Protein AF-A0A453IAX2-F1 (afdb_monomer_lite)

InterPro domains:
  IPR003094 Fructose-2,6-bisphosphatase [PTHR10606] (1-65)
  IPR013078 Histidine phosphatase superfamily, clade-1 [PF00300] (1-72)
  IPR029033 Histidine phosphatase superfamily [G3DSA:3.40.50.1240] (1-76)
  IPR029033 Histidine phosphatase superfamily [SSF53254] (1-72)

Radius of gyration: 15.24 Å; chains: 1; bounding box: 33×24×43 Å

Structure (mmCIF, N/CA/C/O backbone):
data_AF-A0A453IAX2-F1
#
_entry.id   AF-A0A453IAX2-F1
#
loop_
_atom_site.group_PDB
_atom_site.id
_atom_site.type_symbol
_atom_site.label_atom_id
_atom_site.label_alt_id
_atom_site.label_comp_id
_atom_site.label_asym_id
_atom_site.label_entity_id
_atom_site.label_seq_id
_atom_site.pdbx_PDB_ins_code
_atom_site.Cartn_x
_atom_site.Cartn_y
_atom_site.Cartn_z
_atom_site.occupancy
_atom_site.B_iso_or_equiv
_atom_site.auth_seq_id
_atom_site.auth_comp_id
_atom_site.auth_asym_id
_atom_site.auth_atom_id
_atom_site.pdbx_PDB_model_num
ATOM 1 N N . MET A 1 1 ? -17.075 -8.179 10.157 1.00 50.75 1 MET A N 1
ATOM 2 C CA . MET A 1 1 ? -17.142 -7.185 11.245 1.00 50.75 1 MET A CA 1
ATOM 3 C C . MET A 1 1 ? -17.493 -5.861 10.604 1.00 50.75 1 MET A C 1
ATOM 5 O O . MET A 1 1 ? -16.736 -5.384 9.765 1.00 50.75 1 MET A O 1
ATOM 9 N N . THR A 1 2 ? -18.682 -5.353 10.888 1.00 60.41 2 THR A N 1
ATOM 10 C CA . THR A 1 2 ? -19.232 -4.185 10.188 1.00 60.41 2 THR A CA 1
ATOM 11 C C . THR A 1 2 ? -18.668 -2.912 10.817 1.00 60.41 2 THR A C 1
ATOM 13 O O . THR A 1 2 ? -18.441 -2.876 12.027 1.00 60.41 2 THR A O 1
ATOM 16 N N . TYR A 1 3 ? -18.417 -1.864 10.025 1.00 56.16 3 TYR A N 1
ATOM 17 C CA . TYR A 1 3 ? -17.859 -0.599 10.534 1.00 56.16 3 TYR A CA 1
ATOM 18 C C . TYR A 1 3 ? -18.691 -0.015 11.691 1.00 56.16 3 TYR A C 1
ATOM 20 O O . TYR A 1 3 ? -18.129 0.516 12.652 1.00 56.16 3 TYR A O 1
ATOM 28 N N . ASP A 1 4 ? -20.011 -0.198 11.642 1.00 57.50 4 ASP A N 1
ATOM 29 C CA . ASP A 1 4 ? -20.943 0.228 12.686 1.00 57.50 4 ASP A CA 1
ATOM 30 C C . ASP A 1 4 ? -20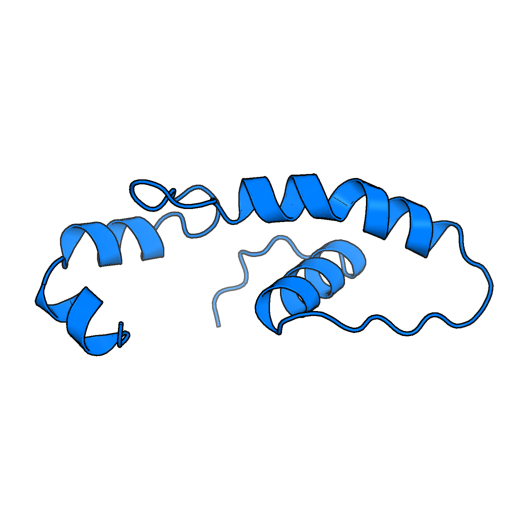.767 -0.518 14.015 1.00 57.50 4 ASP A C 1
ATOM 32 O O . ASP A 1 4 ? -20.892 0.081 15.083 1.00 57.50 4 ASP A O 1
ATOM 36 N N . GLU A 1 5 ? -20.396 -1.799 13.987 1.00 60.19 5 GLU A N 1
ATOM 37 C CA . GLU A 1 5 ? -20.167 -2.591 15.202 1.00 60.19 5 GLU A CA 1
ATOM 38 C C . GLU A 1 5 ? -18.851 -2.211 15.887 1.00 60.19 5 GLU A C 1
ATOM 40 O O . GLU A 1 5 ? -18.766 -2.205 17.116 1.00 60.19 5 GLU A O 1
ATOM 45 N N . VAL A 1 6 ? -17.831 -1.846 15.104 1.00 59.69 6 VAL A N 1
ATOM 46 C CA . VAL A 1 6 ? -16.541 -1.362 15.623 1.00 59.69 6 VAL A CA 1
ATOM 47 C C . VAL A 1 6 ? -16.714 0.001 16.290 1.00 59.69 6 VAL A C 1
ATOM 49 O O . VAL A 1 6 ? -16.185 0.228 17.378 1.00 59.69 6 VAL A O 1
ATOM 52 N N . LYS A 1 7 ? -17.514 0.887 15.683 1.00 57.84 7 LYS A N 1
ATOM 53 C CA . LYS A 1 7 ? -17.814 2.218 16.225 1.00 57.84 7 LYS A CA 1
ATOM 54 C C . LYS A 1 7 ? -18.575 2.147 17.551 1.00 57.84 7 LYS A C 1
ATOM 56 O O . LYS A 1 7 ? -18.343 2.970 18.431 1.00 57.84 7 LYS A O 1
ATOM 61 N N . LYS A 1 8 ? -19.467 1.162 17.695 1.00 58.12 8 LYS A N 1
ATOM 62 C CA . LYS A 1 8 ? -20.313 0.995 18.884 1.00 58.12 8 LYS A CA 1
ATOM 63 C C . LYS A 1 8 ? -19.594 0.294 20.037 1.00 58.12 8 LYS A C 1
ATOM 65 O O . LYS A 1 8 ? -19.792 0.672 21.184 1.00 58.12 8 LYS A O 1
ATOM 70 N N . ASN A 1 9 ? -18.758 -0.703 19.738 1.00 61.34 9 ASN A N 1
ATOM 71 C CA . ASN A 1 9 ? -18.087 -1.493 20.771 1.00 61.34 9 ASN A CA 1
ATOM 72 C C . ASN A 1 9 ? -16.775 -0.873 21.265 1.00 61.34 9 ASN A C 1
ATOM 74 O O . ASN A 1 9 ? -16.387 -1.147 22.397 1.00 61.34 9 ASN A O 1
ATOM 78 N N . LYS A 1 10 ? -16.071 -0.073 20.445 1.00 59.91 10 LYS A N 1
ATOM 79 C CA . LYS A 1 10 ? -14.745 0.466 20.799 1.00 59.91 10 LYS A CA 1
ATOM 80 C C . LYS A 1 10 ? -14.490 1.879 20.244 1.00 59.91 10 LYS A C 1
ATOM 82 O O . LYS A 1 10 ? -13.703 2.052 19.308 1.00 59.91 10 LYS A O 1
ATOM 87 N N . PRO A 1 11 ? -15.127 2.908 20.827 1.00 66.50 11 PRO A N 1
ATOM 88 C CA . PRO A 1 11 ? -14.996 4.292 20.366 1.00 66.50 11 PRO A CA 1
ATOM 89 C C . PRO A 1 11 ? -13.562 4.847 20.475 1.00 66.50 11 PRO A C 1
ATOM 91 O O . PRO A 1 11 ? -13.135 5.586 19.591 1.00 66.50 11 PRO A O 1
ATOM 94 N N . GLU A 1 12 ? -12.779 4.442 21.482 1.00 64.94 12 GLU A N 1
ATOM 95 C CA . GLU A 1 12 ? -11.374 4.867 21.637 1.00 64.94 12 GLU A CA 1
ATOM 96 C C . GLU A 1 12 ? -10.442 4.289 20.556 1.00 64.94 12 GLU A C 1
ATOM 98 O O . GLU A 1 12 ? -9.538 4.980 20.077 1.00 64.94 12 GLU A O 1
ATOM 103 N N . GLU A 1 13 ? -10.683 3.049 20.106 1.00 62.69 13 GLU A N 1
ATOM 104 C CA . GLU A 1 13 ? -9.944 2.446 18.985 1.00 62.69 13 GLU A CA 1
ATOM 105 C C . GLU A 1 13 ? -10.304 3.138 17.662 1.00 62.69 13 GLU A C 1
ATOM 107 O O . GLU A 1 13 ? -9.444 3.343 16.806 1.00 62.69 13 GLU A O 1
ATOM 112 N N . TYR A 1 14 ? -11.560 3.567 17.507 1.00 62.38 14 TYR A N 1
ATOM 113 C CA . TYR A 1 14 ? -12.022 4.301 16.330 1.00 62.38 14 TYR A CA 1
ATOM 114 C C . TYR A 1 14 ? -11.407 5.709 16.229 1.00 62.38 14 TYR A C 1
ATOM 116 O O . TYR A 1 14 ? -10.960 6.112 15.153 1.00 62.38 14 TYR A O 1
ATOM 124 N N . GLU A 1 15 ? -11.342 6.446 17.341 1.00 64.31 15 GLU A 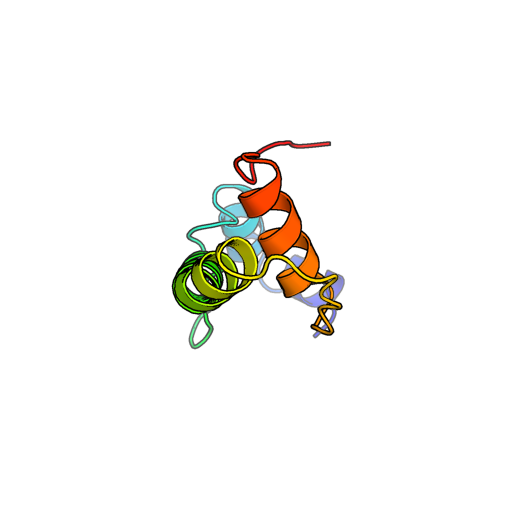N 1
ATOM 125 C CA . GLU A 1 15 ? -10.663 7.750 17.442 1.00 64.31 15 GLU A CA 1
ATOM 126 C C . GLU A 1 15 ? -9.154 7.627 17.176 1.00 64.31 15 GLU A C 1
ATOM 128 O O . GLU A 1 15 ? -8.595 8.384 16.378 1.00 64.31 15 GLU A O 1
ATOM 133 N N . SER A 1 16 ? -8.506 6.622 17.772 1.00 61.09 16 SER A N 1
ATOM 134 C CA . SER A 1 16 ? -7.080 6.333 17.564 1.00 61.09 16 SER A CA 1
ATOM 135 C C . SER A 1 16 ? -6.769 5.983 16.105 1.00 61.09 16 SER A C 1
ATOM 137 O O . SER A 1 16 ? -5.800 6.483 15.533 1.00 61.09 16 SER A O 1
ATOM 139 N N . ARG A 1 17 ? -7.645 5.205 15.456 1.00 60.44 17 ARG A N 1
ATOM 140 C CA . ARG A 1 17 ? -7.554 4.886 14.024 1.00 60.44 17 ARG A CA 1
ATOM 141 C C . ARG A 1 17 ? -7.762 6.112 13.126 1.00 60.44 17 ARG A C 1
ATOM 143 O O . ARG A 1 17 ? -7.193 6.163 12.039 1.00 60.44 17 ARG A O 1
ATOM 150 N N . ARG A 1 18 ? -8.577 7.089 13.547 1.00 61.94 18 ARG A N 1
ATOM 151 C CA . ARG A 1 18 ? -8.785 8.359 12.822 1.00 61.94 18 ARG A CA 1
ATOM 152 C C . ARG A 1 18 ? -7.582 9.289 12.927 1.00 61.94 18 ARG A C 1
ATOM 154 O O . ARG A 1 18 ? -7.259 9.940 11.939 1.00 61.94 18 ARG A O 1
ATOM 161 N N . LYS A 1 19 ? -6.948 9.363 14.101 1.00 60.69 19 LYS A N 1
ATOM 162 C CA . LYS A 1 19 ? -5.794 10.241 14.342 1.00 60.69 19 LYS A CA 1
ATOM 163 C C . LYS A 1 19 ? -4.535 9.789 13.611 1.00 60.69 19 LYS A C 1
ATOM 165 O O . LYS A 1 19 ? -3.809 10.642 13.119 1.00 60.69 19 LYS A O 1
ATOM 170 N N . ASP A 1 20 ? -4.285 8.483 13.526 1.00 61.69 20 ASP A N 1
ATOM 171 C CA . ASP A 1 20 ? -3.056 7.976 12.907 1.00 61.69 20 ASP A CA 1
ATOM 172 C C . ASP A 1 20 ? -3.316 6.686 12.110 1.00 61.69 20 ASP A C 1
ATOM 174 O O . ASP A 1 20 ? -2.850 5.593 12.435 1.00 61.69 20 ASP A O 1
ATOM 178 N N . LYS A 1 21 ? -4.116 6.814 11.041 1.00 64.00 21 LYS A N 1
ATOM 179 C CA . LYS A 1 21 ? -4.548 5.702 10.168 1.00 64.00 21 LYS A CA 1
ATOM 180 C C . LYS A 1 21 ? -3.374 4.897 9.592 1.00 64.00 21 LYS A C 1
ATOM 182 O O . LYS A 1 21 ? -3.541 3.717 9.298 1.00 64.00 21 LYS A O 1
ATOM 187 N N . LEU A 1 22 ? -2.204 5.523 9.443 1.00 58.91 22 LEU A N 1
ATOM 188 C CA . LEU A 1 22 ? -1.003 4.910 8.873 1.00 58.91 22 LEU A CA 1
ATOM 189 C C . LEU A 1 22 ? -0.258 4.013 9.864 1.00 58.91 22 LEU A C 1
ATOM 191 O O . LEU A 1 22 ? 0.189 2.930 9.489 1.00 58.91 22 LEU A O 1
ATOM 195 N N . ARG A 1 23 ? -0.135 4.451 11.121 1.00 59.81 23 ARG A N 1
ATOM 196 C CA . ARG A 1 23 ? 0.617 3.738 12.166 1.00 59.81 23 ARG A CA 1
ATOM 197 C C . ARG A 1 23 ? -0.252 2.862 13.058 1.00 59.81 23 ARG A C 1
ATOM 199 O O . ARG A 1 23 ? 0.278 2.041 13.803 1.00 59.81 23 ARG A O 1
ATOM 206 N N . TYR A 1 24 ? -1.572 3.031 13.012 1.00 62.66 24 TYR A N 1
ATOM 207 C CA . TYR A 1 24 ? -2.476 2.271 13.859 1.00 62.66 24 TYR A CA 1
ATOM 208 C C . TYR A 1 24 ? -2.415 0.774 13.526 1.00 62.66 24 TYR A C 1
ATOM 210 O O . TYR A 1 24 ? -2.720 0.338 12.412 1.00 62.66 24 TYR A O 1
ATOM 218 N N . ARG A 1 25 ? -2.021 -0.014 14.529 1.00 61.78 25 ARG A N 1
ATOM 219 C CA . ARG A 1 25 ? -1.893 -1.466 14.453 1.00 61.78 25 ARG A CA 1
ATOM 220 C C . ARG A 1 25 ? -3.082 -2.101 15.153 1.00 61.78 25 ARG A C 1
ATOM 222 O O . ARG A 1 25 ? -3.263 -1.925 16.355 1.00 61.78 25 ARG A O 1
ATOM 229 N N . TYR A 1 26 ? -3.876 -2.862 14.408 1.00 64.62 26 TYR A N 1
ATOM 230 C CA . TYR A 1 26 ? -4.937 -3.650 15.020 1.00 64.62 26 TYR A CA 1
ATOM 231 C C . TYR A 1 26 ? -4.344 -4.691 15.981 1.00 64.62 26 TYR A C 1
ATOM 233 O O . TYR A 1 26 ? -3.298 -5.271 15.668 1.00 64.62 26 TYR A O 1
ATOM 241 N N . PRO A 1 27 ? -4.993 -4.989 17.121 1.00 58.25 27 PRO A N 1
ATOM 242 C CA . PRO A 1 27 ? -4.570 -6.087 17.982 1.00 58.25 27 PRO A CA 1
ATOM 243 C C . PRO A 1 27 ? -4.547 -7.394 17.171 1.00 58.25 27 PRO A C 1
ATOM 245 O O . PRO A 1 27 ? -5.592 -7.861 16.725 1.00 58.25 27 PRO A O 1
ATOM 248 N N . ARG A 1 28 ? -3.347 -7.964 16.965 1.00 60.91 28 ARG A N 1
ATOM 249 C CA . ARG A 1 28 ? -3.054 -9.121 16.082 1.00 60.91 28 ARG A CA 1
ATOM 250 C C . ARG A 1 28 ? -3.186 -8.881 14.561 1.00 60.91 28 ARG A C 1
ATOM 252 O O . ARG A 1 28 ? -3.233 -9.852 13.814 1.00 60.91 28 ARG A O 1
ATOM 259 N N . GLY A 1 29 ? -3.231 -7.631 14.098 1.00 66.06 29 GLY A N 1
ATOM 260 C CA . GLY A 1 29 ? -3.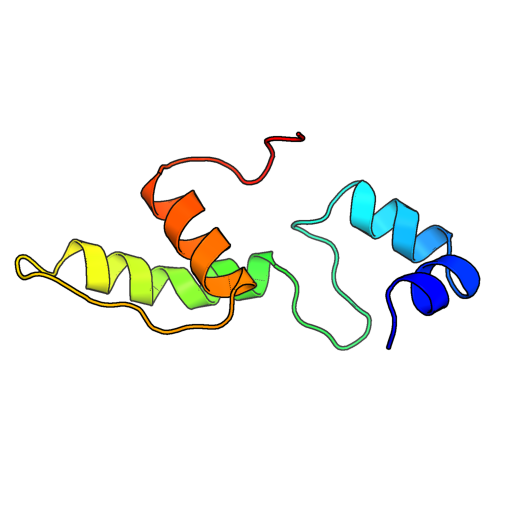312 -7.271 12.675 1.00 66.06 29 GLY A CA 1
ATOM 261 C C . GLY A 1 29 ? -2.044 -6.618 12.109 1.00 66.06 29 GLY A C 1
ATOM 262 O O . GLY A 1 29 ? -1.112 -6.276 12.843 1.00 66.06 29 GLY A O 1
ATOM 263 N N . GLU A 1 30 ? -2.034 -6.429 10.790 1.00 64.31 30 GLU A N 1
ATOM 264 C CA . GLU A 1 30 ? -1.034 -5.633 10.064 1.00 64.31 30 GLU A CA 1
ATOM 265 C C . GLU A 1 30 ? -1.414 -4.143 10.092 1.00 64.31 30 GLU A C 1
ATOM 267 O O . GLU A 1 30 ? -2.597 -3.787 10.057 1.0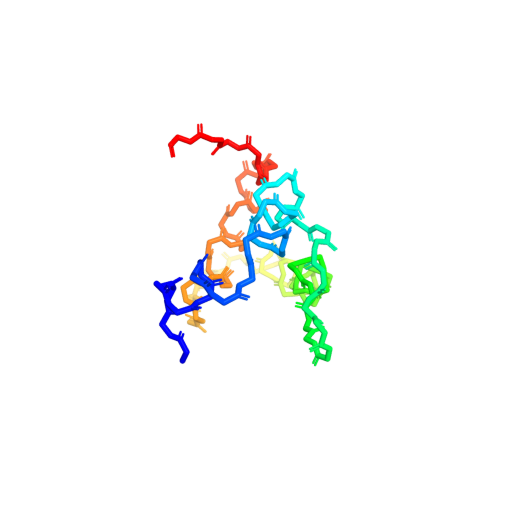0 64.31 30 GLU A O 1
ATOM 272 N N . SER A 1 31 ? -0.415 -3.264 10.172 1.00 69.12 31 SER A N 1
ATOM 273 C CA . SER A 1 31 ? -0.594 -1.823 9.967 1.00 69.12 31 SER A CA 1
ATOM 274 C C . SER A 1 31 ? -0.519 -1.475 8.475 1.00 69.12 31 SER A C 1
ATOM 276 O O . SER A 1 31 ? 0.055 -2.216 7.677 1.00 69.12 31 SER A O 1
ATOM 278 N N . TYR A 1 32 ? -1.069 -0.324 8.074 1.00 66.50 32 TYR A N 1
ATOM 279 C CA . TYR A 1 32 ? -0.913 0.167 6.696 1.00 66.50 32 TYR A CA 1
ATOM 280 C C . TYR A 1 32 ? 0.560 0.386 6.331 1.00 66.50 32 TYR A C 1
ATOM 282 O O . TYR A 1 32 ? 0.932 0.218 5.174 1.00 66.50 32 TYR A O 1
ATOM 290 N N . LEU A 1 33 ? 1.401 0.709 7.315 1.00 70.25 33 LEU A N 1
ATOM 291 C CA . LEU A 1 33 ? 2.840 0.850 7.135 1.00 70.25 33 LEU A CA 1
ATOM 292 C C . LEU A 1 33 ? 3.517 -0.489 6.800 1.00 70.25 33 LEU A C 1
ATOM 294 O O . LEU A 1 33 ? 4.334 -0.527 5.885 1.00 70.25 33 LEU A O 1
ATOM 298 N N . ASP A 1 34 ? 3.110 -1.588 7.444 1.00 76.25 34 ASP A N 1
ATOM 299 C CA . ASP A 1 34 ? 3.594 -2.938 7.102 1.00 76.25 34 ASP A CA 1
ATOM 300 C C . ASP A 1 34 ? 3.197 -3.317 5.659 1.00 76.25 34 ASP A C 1
ATOM 302 O O . ASP A 1 34 ? 3.969 -3.921 4.913 1.00 76.25 34 ASP A O 1
ATOM 306 N N . VAL A 1 35 ? 1.995 -2.912 5.232 1.00 74.88 35 VAL A N 1
ATOM 307 C CA . VAL A 1 35 ? 1.516 -3.119 3.856 1.00 74.88 35 VAL A CA 1
ATOM 308 C C . VAL A 1 35 ? 2.319 -2.285 2.852 1.00 74.88 35 VAL A C 1
ATOM 310 O O . VAL A 1 35 ? 2.676 -2.803 1.796 1.00 74.88 35 VAL A O 1
ATOM 313 N N . ILE A 1 36 ? 2.639 -1.028 3.177 1.00 77.81 36 ILE A N 1
ATOM 314 C CA . ILE A 1 36 ? 3.484 -0.157 2.343 1.00 77.81 36 ILE A CA 1
ATOM 315 C C . ILE A 1 36 ? 4.889 -0.752 2.198 1.00 77.81 36 ILE A C 1
ATOM 317 O O . ILE A 1 36 ? 5.369 -0.885 1.075 1.00 77.81 36 ILE A O 1
ATOM 321 N N . GLN A 1 37 ? 5.509 -1.188 3.299 1.00 81.62 37 GLN A N 1
ATOM 322 C CA . GLN A 1 37 ? 6.829 -1.830 3.269 1.00 81.62 37 GLN A CA 1
ATOM 323 C C . GLN A 1 37 ? 6.839 -3.090 2.394 1.00 81.62 37 GLN A C 1
ATOM 325 O O . GLN A 1 37 ? 7.793 -3.335 1.662 1.00 81.62 37 GLN A O 1
ATOM 330 N N . ARG A 1 38 ? 5.757 -3.878 2.402 1.00 84.62 38 ARG A N 1
ATOM 331 C CA . ARG A 1 38 ? 5.629 -5.054 1.526 1.00 84.62 38 ARG A CA 1
ATOM 332 C C . ARG A 1 38 ? 5.432 -4.690 0.049 1.00 84.62 38 ARG A C 1
ATOM 334 O O . ARG A 1 38 ? 5.751 -5.502 -0.819 1.00 84.62 38 ARG A O 1
ATOM 341 N N . LEU A 1 39 ? 4.905 -3.502 -0.245 1.00 81.94 39 LEU A N 1
ATOM 342 C CA . LEU A 1 39 ? 4.664 -3.021 -1.608 1.00 81.94 39 LEU A CA 1
ATOM 343 C C . LEU A 1 39 ? 5.880 -2.323 -2.236 1.00 81.94 39 LEU A C 1
ATOM 345 O O . LEU A 1 39 ? 5.945 -2.275 -3.462 1.00 81.94 39 LEU A O 1
ATOM 349 N N . GLU A 1 40 ? 6.856 -1.849 -1.454 1.00 84.06 40 GLU A N 1
ATOM 350 C CA . GLU A 1 40 ? 8.108 -1.258 -1.968 1.00 84.06 40 GLU A CA 1
ATOM 351 C C . GLU A 1 40 ? 8.785 -2.084 -3.079 1.00 84.06 40 GLU A C 1
ATOM 353 O O . GLU A 1 40 ? 9.008 -1.535 -4.161 1.00 84.06 40 GLU A O 1
ATOM 358 N N . PRO A 1 41 ? 9.068 -3.394 -2.909 1.00 86.12 41 PRO A N 1
ATOM 359 C CA . PRO A 1 41 ? 9.729 -4.172 -3.958 1.00 86.12 41 PRO A CA 1
ATOM 360 C C . PRO A 1 41 ? 8.881 -4.299 -5.230 1.00 86.12 41 PRO A C 1
ATOM 362 O O . PRO A 1 41 ? 9.426 -4.339 -6.330 1.00 86.12 41 PRO A O 1
ATOM 365 N N . VAL A 1 42 ? 7.550 -4.322 -5.101 1.00 85.69 42 VAL A N 1
ATOM 366 C CA . VAL A 1 42 ? 6.628 -4.383 -6.247 1.00 85.69 42 VAL A CA 1
ATOM 367 C C . VAL A 1 42 ? 6.666 -3.076 -7.036 1.00 85.69 42 VAL A C 1
ATOM 369 O O . VAL A 1 42 ? 6.648 -3.099 -8.262 1.00 85.69 42 VAL A O 1
ATOM 372 N N . ILE A 1 43 ? 6.751 -1.937 -6.349 1.00 83.81 43 ILE A N 1
ATOM 373 C CA . ILE A 1 43 ? 6.825 -0.612 -6.977 1.00 83.81 43 ILE A CA 1
ATOM 374 C C . ILE A 1 43 ? 8.155 -0.441 -7.715 1.00 83.81 43 ILE A C 1
ATOM 376 O O . ILE A 1 43 ? 8.150 -0.014 -8.865 1.00 83.81 43 ILE A O 1
ATOM 380 N N . ILE A 1 44 ? 9.271 -0.858 -7.111 1.00 86.38 44 ILE A N 1
ATOM 381 C CA . ILE A 1 44 ? 10.596 -0.829 -7.755 1.00 86.38 44 ILE A CA 1
ATOM 382 C C . ILE A 1 44 ? 10.611 -1.710 -9.014 1.00 86.38 44 ILE A C 1
ATOM 384 O O . ILE A 1 44 ? 11.163 -1.333 -10.049 1.00 86.38 44 ILE A O 1
ATOM 388 N N . GLU A 1 45 ? 9.993 -2.892 -8.946 1.00 85.94 45 GLU A N 1
ATOM 389 C CA . GLU A 1 45 ? 9.859 -3.778 -10.102 1.00 85.94 45 GLU A CA 1
ATOM 390 C C . GLU A 1 45 ? 9.013 -3.129 -11.205 1.00 85.94 45 GLU A C 1
ATOM 392 O O . GLU A 1 45 ? 9.411 -3.161 -12.368 1.00 85.94 45 GLU A O 1
ATOM 397 N N . LEU A 1 46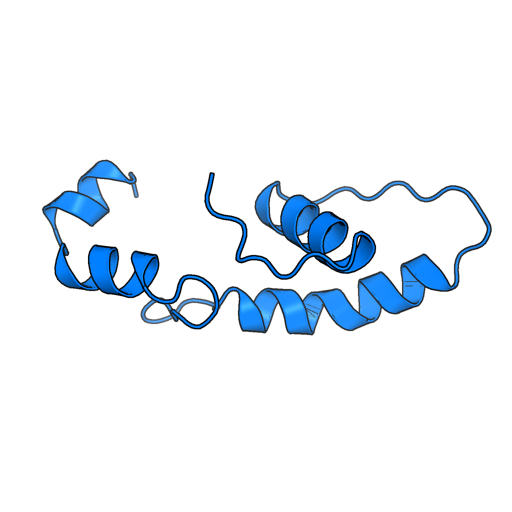 ? 7.894 -2.490 -10.842 1.00 85.81 46 LEU A N 1
ATOM 398 C CA . LEU A 1 46 ? 7.018 -1.770 -11.769 1.00 85.81 46 LEU A CA 1
ATOM 399 C C . LEU A 1 46 ? 7.724 -0.591 -12.448 1.00 85.81 46 LEU A C 1
ATOM 401 O O . LEU A 1 46 ? 7.586 -0.436 -13.658 1.00 85.81 46 LEU A O 1
ATOM 405 N N . GLU A 1 47 ? 8.514 0.198 -11.716 1.00 83.75 47 GLU A N 1
ATOM 406 C CA . GLU A 1 47 ? 9.301 1.300 -12.290 1.00 83.75 4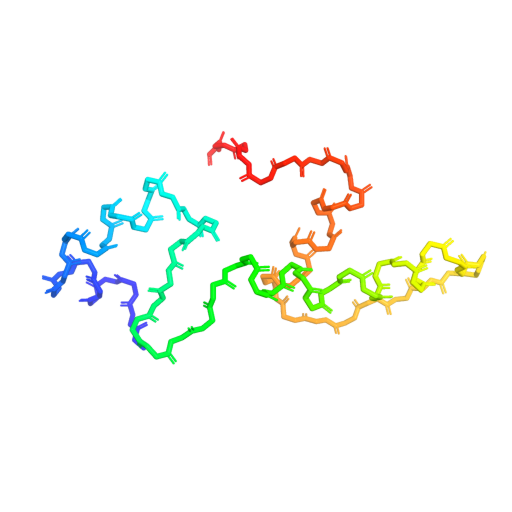7 GLU A CA 1
ATOM 407 C C . GLU A 1 47 ? 10.365 0.816 -13.284 1.00 83.75 47 GLU A C 1
ATOM 409 O O . GLU A 1 47 ? 10.723 1.536 -14.219 1.00 83.75 47 GLU A O 1
ATOM 414 N N . ARG A 1 48 ? 10.867 -0.416 -13.124 1.00 88.94 48 ARG A N 1
ATOM 415 C CA . ARG A 1 48 ? 11.851 -0.994 -14.050 1.00 88.94 48 ARG A CA 1
ATOM 416 C C . ARG A 1 48 ? 11.223 -1.466 -15.366 1.00 88.94 48 ARG A C 1
ATOM 418 O O . ARG A 1 48 ? 11.934 -1.588 -16.369 1.00 88.94 48 ARG A O 1
ATOM 425 N N . GLN A 1 49 ? 9.919 -1.743 -15.392 1.00 88.50 49 GLN A N 1
ATOM 426 C CA . GLN A 1 49 ? 9.237 -2.228 -16.591 1.00 88.50 49 GLN A CA 1
ATOM 427 C C . GLN A 1 49 ? 9.003 -1.089 -17.592 1.00 88.50 49 GLN A C 1
ATOM 429 O O . GLN A 1 49 ? 8.411 -0.063 -17.280 1.00 88.50 49 GLN A O 1
ATOM 434 N N . ARG A 1 50 ? 9.447 -1.283 -18.841 1.00 83.88 50 ARG A N 1
ATOM 435 C CA . ARG A 1 50 ? 9.225 -0.329 -19.951 1.00 83.88 50 ARG A CA 1
ATOM 436 C C . ARG A 1 50 ? 7.993 -0.655 -20.800 1.00 83.88 50 ARG A C 1
ATOM 438 O O . ARG A 1 50 ? 7.610 0.142 -21.651 1.00 83.88 50 ARG A O 1
ATOM 445 N N . ALA A 1 51 ? 7.414 -1.837 -20.606 1.00 90.44 51 ALA A N 1
ATOM 446 C CA . ALA A 1 51 ? 6.207 -2.287 -21.286 1.00 90.44 51 ALA A CA 1
ATOM 447 C C . ALA A 1 51 ? 4.957 -1.971 -20.441 1.00 90.44 51 ALA A C 1
ATOM 449 O O . ALA A 1 51 ? 5.080 -1.787 -19.230 1.00 90.44 51 ALA A O 1
ATOM 450 N N . PRO A 1 52 ? 3.753 -1.929 -21.039 1.00 87.50 52 PRO A N 1
ATOM 451 C CA . PRO A 1 52 ? 2.514 -1.747 -20.288 1.00 87.50 52 PRO A CA 1
ATOM 452 C C . PRO A 1 52 ? 2.328 -2.850 -19.235 1.00 87.50 52 PRO A C 1
ATOM 454 O O . PRO A 1 52 ? 2.410 -4.034 -19.565 1.00 87.50 52 PRO A O 1
ATOM 457 N N . VAL A 1 53 ? 2.042 -2.468 -17.986 1.00 87.38 53 VAL A N 1
ATOM 458 C CA . VAL A 1 53 ? 1.790 -3.402 -16.877 1.00 87.38 53 VAL A CA 1
ATOM 459 C C . VAL A 1 53 ? 0.362 -3.245 -16.361 1.00 87.38 53 VAL A C 1
ATOM 461 O O . VAL A 1 53 ? -0.136 -2.130 -16.213 1.00 87.38 53 VAL A O 1
ATOM 464 N N . VAL A 1 54 ? -0.291 -4.368 -16.058 1.00 89.62 54 VAL A N 1
ATOM 465 C CA . VAL A 1 54 ? -1.610 -4.414 -15.412 1.00 89.62 54 VAL A CA 1
ATOM 466 C C . VAL A 1 54 ? -1.446 -4.976 -14.003 1.00 89.62 54 VAL A C 1
ATOM 468 O O . VAL A 1 54 ? -0.929 -6.077 -13.830 1.00 89.62 54 VAL A O 1
ATOM 471 N N . VAL A 1 55 ? -1.896 -4.224 -12.997 1.00 85.44 55 VAL A N 1
ATOM 472 C CA . VAL A 1 55 ? -1.844 -4.623 -11.582 1.00 85.44 55 VAL A CA 1
ATOM 473 C C . VAL A 1 55 ? -3.236 -5.060 -11.127 1.00 85.44 55 VAL A C 1
ATOM 475 O O . VAL A 1 55 ? -4.193 -4.300 -11.253 1.00 85.44 55 VAL A O 1
ATOM 478 N N . ILE A 1 56 ? -3.350 -6.269 -10.569 1.00 88.75 56 ILE A N 1
ATOM 479 C CA . ILE A 1 56 ? -4.595 -6.807 -9.998 1.00 88.75 56 ILE A CA 1
ATOM 480 C C . ILE A 1 56 ? -4.367 -7.056 -8.506 1.00 88.75 56 ILE A C 1
ATOM 482 O O . ILE A 1 56 ? -3.583 -7.925 -8.131 1.00 88.75 56 ILE A O 1
ATOM 486 N N . ALA A 1 57 ? -5.041 -6.288 -7.650 1.00 85.75 57 ALA A N 1
ATOM 487 C CA . ALA A 1 57 ? -4.949 -6.410 -6.197 1.00 85.75 57 ALA A CA 1
ATOM 488 C C . ALA A 1 57 ? -6.251 -5.949 -5.516 1.00 85.75 57 ALA A C 1
ATOM 490 O O . ALA A 1 57 ? -7.164 -5.438 -6.163 1.00 85.75 57 ALA A O 1
ATOM 491 N N . HIS A 1 58 ? -6.337 -6.114 -4.194 1.00 85.69 58 HIS A N 1
ATOM 492 C CA . HIS A 1 58 ? -7.455 -5.601 -3.397 1.00 85.69 58 HIS A CA 1
ATOM 493 C C . HIS A 1 58 ? -7.495 -4.061 -3.419 1.00 85.69 58 HIS A C 1
ATOM 495 O O . HIS A 1 58 ? -6.439 -3.429 -3.466 1.00 85.69 58 HIS A O 1
ATOM 501 N N . GLN A 1 59 ? -8.684 -3.453 -3.304 1.00 79.62 59 GLN A N 1
ATOM 502 C CA . GLN A 1 59 ? -8.883 -1.996 -3.418 1.00 79.62 59 GLN A CA 1
ATOM 503 C C . GLN A 1 59 ? -7.881 -1.183 -2.580 1.00 79.62 59 GLN A C 1
ATOM 505 O O . GLN A 1 59 ? -7.214 -0.296 -3.101 1.00 79.62 59 GLN A O 1
ATOM 510 N N . GLY A 1 60 ? -7.705 -1.540 -1.304 1.00 78.81 60 GLY A N 1
ATOM 511 C CA . GLY A 1 60 ? -6.763 -0.843 -0.421 1.00 78.81 60 GLY A CA 1
ATOM 512 C C . GLY A 1 60 ? -5.296 -0.942 -0.860 1.00 78.81 60 GLY A C 1
ATOM 513 O O . GLY A 1 60 ? -4.545 0.002 -0.668 1.00 78.81 60 GLY A O 1
ATOM 514 N N . CYS A 1 61 ? -4.881 -2.049 -1.484 1.00 79.81 61 CYS A N 1
ATOM 515 C CA . CYS A 1 61 ? -3.522 -2.180 -2.019 1.00 79.81 61 CYS A CA 1
ATOM 516 C C . CYS A 1 61 ? -3.340 -1.314 -3.270 1.00 79.81 61 CYS A C 1
ATOM 518 O O . CYS A 1 61 ? -2.325 -0.640 -3.398 1.00 79.81 61 CYS A O 1
ATOM 520 N N . VAL A 1 62 ? -4.344 -1.285 -4.153 1.00 84.31 62 VAL A N 1
ATOM 521 C CA . VAL A 1 62 ? -4.321 -0.463 -5.371 1.00 84.31 62 VAL A CA 1
ATOM 522 C C . VAL A 1 62 ? -4.257 1.026 -5.030 1.00 84.31 62 VAL A C 1
ATOM 524 O O . VAL A 1 62 ? -3.448 1.745 -5.611 1.00 84.31 62 VAL A O 1
ATOM 527 N N . GLU A 1 63 ? -5.050 1.487 -4.058 1.00 82.00 63 GLU A N 1
ATOM 528 C CA . GLU A 1 63 ? -5.011 2.878 -3.589 1.00 82.00 63 GLU A CA 1
ATOM 529 C C . GLU A 1 63 ? -3.619 3.264 -3.077 1.00 82.00 63 GLU A C 1
ATOM 531 O O . GLU A 1 63 ? -3.106 4.318 -3.447 1.00 82.00 63 GLU A O 1
ATOM 536 N N . ILE A 1 64 ? -2.977 2.394 -2.289 1.00 81.44 64 ILE A N 1
ATOM 537 C CA . ILE A 1 64 ? -1.617 2.622 -1.782 1.00 81.44 64 ILE A CA 1
ATOM 538 C C . ILE A 1 64 ? -0.612 2.682 -2.936 1.00 81.44 64 ILE A C 1
ATOM 540 O O . ILE A 1 64 ? 0.160 3.634 -3.011 1.00 81.44 64 ILE A O 1
ATOM 544 N N . THR A 1 65 ? -0.638 1.716 -3.859 1.00 82.06 65 THR A N 1
ATOM 545 C CA . THR A 1 65 ? 0.277 1.690 -5.010 1.00 82.06 65 THR A CA 1
ATOM 546 C C . THR A 1 65 ? 0.132 2.944 -5.873 1.00 82.06 65 THR A C 1
ATOM 548 O O . THR A 1 65 ? 1.133 3.558 -6.231 1.00 82.06 65 THR A O 1
ATOM 551 N N . ILE A 1 66 ? -1.100 3.380 -6.155 1.00 83.19 66 ILE A N 1
ATOM 552 C CA . ILE A 1 66 ? -1.367 4.620 -6.900 1.00 83.19 66 ILE A CA 1
ATOM 553 C C . ILE A 1 66 ? -0.876 5.845 -6.125 1.00 83.19 66 ILE A C 1
ATOM 555 O O . ILE A 1 66 ? -0.317 6.762 -6.723 1.00 83.19 66 ILE A O 1
ATOM 559 N N . CYS A 1 67 ? -1.093 5.885 -4.810 1.00 81.50 67 CYS A N 1
ATOM 560 C CA . CYS A 1 67 ? -0.685 7.000 -3.963 1.00 81.50 67 CYS A CA 1
ATOM 561 C C . CYS A 1 67 ? 0.841 7.171 -3.963 1.00 81.50 67 CYS A C 1
ATOM 563 O O . CYS A 1 67 ? 1.328 8.275 -4.214 1.00 81.50 67 CYS A O 1
ATOM 565 N N . VAL A 1 68 ? 1.580 6.065 -3.808 1.00 79.94 68 VAL A N 1
ATOM 566 C CA . VAL A 1 68 ? 3.048 6.055 -3.876 1.00 79.94 68 VAL A CA 1
ATOM 567 C C . VAL A 1 68 ? 3.536 6.467 -5.267 1.00 79.94 68 VAL A C 1
ATOM 569 O O . VAL A 1 68 ? 4.389 7.342 -5.367 1.00 79.94 68 VAL A O 1
ATOM 572 N N . PHE A 1 69 ? 2.945 5.933 -6.342 1.00 80.56 69 PHE A N 1
ATOM 573 C CA . PHE A 1 69 ? 3.334 6.285 -7.715 1.00 80.56 69 PHE A CA 1
ATOM 574 C C . PHE A 1 69 ? 3.053 7.757 -8.062 1.00 80.56 69 PHE A C 1
ATOM 576 O O . PHE A 1 69 ? 3.753 8.372 -8.861 1.00 80.56 69 PHE A O 1
ATOM 583 N N . ARG A 1 70 ? 2.023 8.350 -7.448 1.00 80.94 70 ARG A N 1
ATOM 584 C CA . ARG A 1 70 ? 1.693 9.776 -7.589 1.00 80.94 70 ARG A CA 1
ATOM 585 C C . ARG A 1 70 ? 2.520 10.687 -6.678 1.00 80.94 70 ARG A C 1
ATOM 587 O O . ARG A 1 70 ? 2.325 11.899 -6.739 1.00 80.94 70 ARG A O 1
ATOM 594 N N . GLY A 1 71 ? 3.381 10.140 -5.816 1.00 72.75 71 GLY A N 1
ATOM 595 C CA . GLY A 1 71 ? 4.114 10.912 -4.810 1.00 72.75 71 GLY A CA 1
ATOM 596 C C . GLY A 1 71 ? 3.201 11.612 -3.797 1.00 72.75 71 GLY A C 1
ATOM 597 O O . GLY A 1 71 ? 3.605 12.590 -3.170 1.00 72.75 71 GLY A O 1
ATOM 598 N N . GLN A 1 72 ? 1.955 11.153 -3.650 1.00 67.50 72 GLN A N 1
ATOM 599 C CA . GLN A 1 72 ? 1.043 11.691 -2.652 1.00 67.50 72 GLN A CA 1
ATOM 600 C C . GLN A 1 72 ? 1.342 10.989 -1.330 1.00 67.50 72 GLN A C 1
ATOM 602 O O . GLN A 1 72 ? 1.379 9.765 -1.252 1.00 67.50 72 GLN A O 1
ATOM 607 N N . THR A 1 73 ? 1.574 11.749 -0.265 1.00 53.47 73 THR A N 1
ATOM 608 C CA . THR A 1 73 ? 1.511 11.175 1.076 1.00 53.47 73 THR A CA 1
ATOM 609 C C . THR A 1 73 ? 0.035 10.947 1.378 1.00 53.47 73 THR A C 1
ATOM 611 O O . THR A 1 73 ? -0.797 11.825 1.146 1.00 53.47 73 THR A O 1
ATOM 614 N N . THR A 1 74 ? -0.327 9.752 1.846 1.00 54.19 74 THR A N 1
ATOM 615 C CA . THR A 1 74 ? -1.684 9.415 2.304 1.00 54.19 74 THR A CA 1
ATOM 616 C C . THR A 1 74 ? -2.035 10.262 3.537 1.00 54.19 74 THR A C 1
ATOM 618 O O . THR A 1 74 ? -1.984 9.797 4.671 1.00 54.19 74 THR A O 1
ATOM 621 N N . GLY A 1 75 ? -2.326 11.537 3.311 1.00 49.97 75 GLY A N 1
ATOM 622 C CA . GLY A 1 75 ? -2.688 12.558 4.292 1.00 49.97 75 GLY A CA 1
ATOM 623 C C . GLY A 1 75 ? -3.624 13.616 3.700 1.00 49.97 75 GLY A C 1
ATOM 624 O O . GLY A 1 75 ? -3.902 14.622 4.345 1.00 49.97 75 GLY A O 1
ATOM 625 N N . GLY A 1 76 ? -4.129 13.395 2.482 1.00 39.41 76 GLY A N 1
ATOM 626 C CA . GLY A 1 76 ? -5.183 14.203 1.883 1.00 39.41 76 GLY A CA 1
ATOM 627 C C . GLY A 1 76 ? -6.542 13.772 2.413 1.00 39.41 76 GLY A C 1
ATOM 628 O O . GLY A 1 76 ? -7.185 12.899 1.838 1.00 39.41 76 GLY A O 1
ATOM 629 N N . SER A 1 77 ? -6.953 14.371 3.527 1.00 42.59 77 SER A N 1
ATOM 630 C CA . SER A 1 77 ? -8.356 14.440 3.922 1.00 42.59 77 SER A CA 1
ATOM 631 C C . SER A 1 77 ? -9.172 15.052 2.784 1.00 42.59 77 SER A C 1
ATOM 633 O O . SER A 1 77 ? -8.892 16.164 2.334 1.00 42.59 77 SER A O 1
ATOM 635 N N . SER A 1 78 ? -10.197 14.344 2.336 1.00 33.88 78 SER A N 1
ATOM 636 C CA . SER A 1 78 ? -11.396 14.913 1.720 1.00 33.88 78 SER A CA 1
ATOM 637 C C . SER A 1 78 ? -12.583 14.106 2.216 1.00 33.88 78 SER A C 1
ATOM 639 O O . SER A 1 78 ? -12.436 12.864 2.304 1.00 33.88 78 SER A O 1
#

pLDDT: mean 71.08, std 13.38, range [33.88, 90.44]

Foldseek 3Di:
DDPVVCCVPPVPLVVVCVVCVQPRADPVHDGVVNLLVVCVVVLVVVVPDPDDDDDDDDPSSVVSSVCVVVVHDPPDDD

Sequence (78 aa):
MTYDEVKKNKPEEYESRRKDKLRYRYPRGESYLDVIQRLEPVIIELERQRAPVVVIAHQGCVEITICVFRGQTTGGSS

Secondary structure (DSSP, 8-state):
--HHHHHHH-HHHHHHHHH-TTTPPPTTS--HHHHHHHHHHHHHHHHH--S-------HHHHHHHHHHHTT--S----

Organism: Aegilops tauschii subsp. strangulata (NCBI:txid200361)